Protein AF-A0A800EZ20-F1 (afdb_monomer_lite)

Radius of gyration: 12.08 Å; chains: 1; bounding box: 32×25×32 Å

Secondary structure (DSSP, 8-state):
-BS-TTSHHHHHHHHTT----EEEES-HHHHHHHHTT---SEEEE--TTS--SS-TT-BS-----S-SSTTS--TTHHHHHHHHB--

pLDDT: mean 95.26, std 5.31, range [73.44, 98.62]

Sequence (87 aa):
DAGVGTGLVGQLLSAVGYTDLTGFDFSPEMLAQARLKNVYHDLRQMELGKKLDYESDSFDAVTCVGVLTLGHAPASSLDEMVRITKS

Foldseek 3Di:
DEACQLVPVLLVCVVVPDQAAEYEHQDPVRQVNNVVSVRYPYYYHDAQVDADPAAFQQDCDDDDPPQDDPPGHDPCSVVNRNRNHHD

Structure (mmCIF, N/CA/C/O backbone):
data_AF-A0A800EZ20-F1
#
_entry.id   AF-A0A800EZ20-F1
#
loop_
_atom_site.group_PDB
_atom_site.id
_atom_site.type_symbol
_atom_site.label_atom_id
_atom_site.label_alt_id
_atom_site.label_comp_id
_atom_site.label_asym_id
_atom_site.label_entity_id
_atom_site.label_seq_id
_atom_site.pdbx_PDB_ins_code
_atom_site.Cartn_x
_atom_site.Cartn_y
_atom_site.Cartn_z
_atom_site.occupancy
_atom_site.B_iso_or_equiv
_atom_site.auth_seq_id
_atom_site.auth_comp_id
_atom_site.auth_asym_id
_atom_site.auth_atom_id
_atom_site.pdbx_PDB_model_num
ATOM 1 N N . ASP A 1 1 ? -3.686 -1.237 1.641 1.00 97.44 1 ASP A N 1
ATOM 2 C CA . ASP A 1 1 ? -2.692 -2.149 1.041 1.00 97.44 1 ASP A CA 1
ATOM 3 C C . ASP A 1 1 ? -1.492 -1.343 0.548 1.00 97.44 1 ASP A C 1
ATOM 5 O O . ASP A 1 1 ? -1.595 -0.621 -0.442 1.00 97.44 1 ASP A O 1
ATOM 9 N N . ALA A 1 2 ? -0.411 -1.343 1.329 1.00 97.06 2 ALA A N 1
ATOM 10 C CA . ALA A 1 2 ? 0.777 -0.527 1.104 1.00 97.06 2 ALA A CA 1
ATOM 11 C C . ALA A 1 2 ? 1.775 -1.269 0.206 1.00 97.06 2 ALA A C 1
ATOM 13 O O . ALA A 1 2 ? 2.388 -2.242 0.643 1.00 97.06 2 ALA A O 1
ATOM 14 N N . GLY A 1 3 ? 1.930 -0.794 -1.035 1.00 95.94 3 GLY A N 1
ATOM 15 C CA . GLY A 1 3 ? 2.672 -1.481 -2.095 1.00 95.94 3 GLY A CA 1
ATOM 16 C C . GLY A 1 3 ? 1.865 -2.638 -2.686 1.00 95.94 3 GLY A C 1
ATOM 17 O O . GLY A 1 3 ? 2.208 -3.803 -2.497 1.00 95.94 3 GLY A O 1
ATOM 18 N N . VAL A 1 4 ? 0.765 -2.310 -3.373 1.00 97.62 4 VAL A N 1
ATOM 19 C CA . VAL A 1 4 ? -0.219 -3.297 -3.861 1.00 97.62 4 VAL A CA 1
ATOM 20 C C . VAL A 1 4 ? 0.348 -4.303 -4.863 1.00 97.62 4 VAL A C 1
ATOM 22 O O . VAL A 1 4 ? -0.228 -5.381 -5.044 1.00 97.62 4 VAL A O 1
ATOM 25 N N . GLY A 1 5 ? 1.427 -3.956 -5.570 1.00 96.38 5 GLY A N 1
ATOM 26 C CA . GLY A 1 5 ? 1.920 -4.720 -6.706 1.00 96.38 5 GLY A CA 1
ATOM 27 C C . GLY A 1 5 ? 0.796 -5.012 -7.705 1.00 96.38 5 GLY A C 1
ATOM 28 O O . GLY A 1 5 ? 0.017 -4.143 -8.088 1.00 96.38 5 GLY A O 1
ATOM 29 N N . THR A 1 6 ? 0.653 -6.276 -8.093 1.00 97.69 6 THR A N 1
ATOM 30 C CA . THR A 1 6 ? -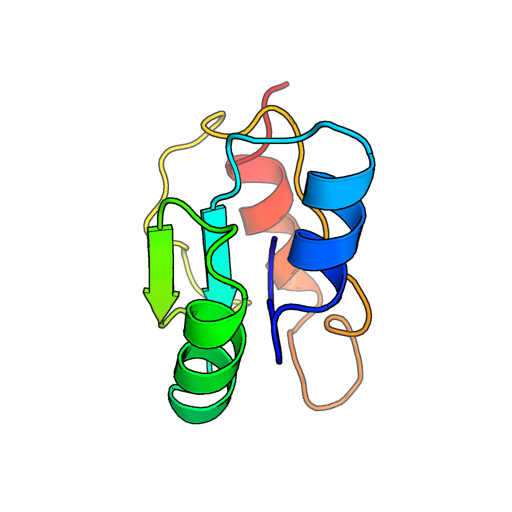0.408 -6.725 -9.013 1.00 97.69 6 THR A CA 1
ATOM 31 C C . THR A 1 6 ? -1.797 -6.857 -8.366 1.00 97.69 6 THR A C 1
ATOM 33 O O . THR A 1 6 ? -2.747 -7.267 -9.036 1.00 97.69 6 THR A O 1
ATOM 36 N N . GLY A 1 7 ? -1.936 -6.548 -7.072 1.00 97.81 7 GLY A N 1
ATOM 37 C CA . GLY A 1 7 ? -3.205 -6.562 -6.340 1.00 97.81 7 GLY A CA 1
ATOM 38 C C . GLY A 1 7 ? -3.661 -7.935 -5.832 1.00 97.81 7 GLY A C 1
ATOM 39 O O . GLY A 1 7 ? -4.840 -8.121 -5.534 1.00 97.81 7 GLY A O 1
ATOM 40 N N . LEU A 1 8 ? -2.764 -8.927 -5.752 1.00 97.75 8 LEU A N 1
ATOM 41 C CA . LEU A 1 8 ? -3.109 -10.278 -5.275 1.00 97.75 8 LEU A CA 1
ATOM 42 C C . LEU A 1 8 ? -3.588 -10.286 -3.818 1.00 97.75 8 LEU A C 1
ATOM 44 O O . LEU A 1 8 ? -4.536 -10.996 -3.493 1.00 97.75 8 LEU A O 1
ATOM 48 N N . VAL A 1 9 ? -2.963 -9.485 -2.951 1.00 97.62 9 VAL A N 1
ATOM 49 C CA . VAL A 1 9 ? -3.343 -9.399 -1.533 1.00 97.62 9 VAL A CA 1
ATOM 50 C C . VAL A 1 9 ? -4.747 -8.820 -1.390 1.00 97.62 9 VAL A C 1
ATOM 52 O O . VAL A 1 9 ? -5.578 -9.431 -0.722 1.00 97.62 9 VAL A O 1
ATOM 55 N N . GLY A 1 10 ? -5.057 -7.715 -2.075 1.00 97.88 10 GLY A N 1
ATOM 56 C CA . GLY A 1 10 ? -6.413 -7.162 -2.084 1.00 97.88 10 GLY A CA 1
ATOM 57 C C . GLY A 1 10 ? -7.453 -8.146 -2.613 1.00 97.88 10 GLY A C 1
ATOM 58 O O . GLY A 1 10 ? -8.538 -8.253 -2.050 1.00 97.88 10 GLY A O 1
ATOM 59 N N . GLN A 1 11 ? -7.116 -8.940 -3.635 1.00 97.94 11 GLN A N 1
ATOM 60 C CA . GLN A 1 11 ? -8.015 -9.981 -4.140 1.00 97.94 11 GLN A CA 1
ATOM 61 C C . GLN A 1 11 ? -8.315 -11.058 -3.081 1.00 97.94 11 GLN A C 1
ATOM 63 O O . GLN A 1 11 ? -9.464 -11.476 -2.944 1.00 97.94 11 GLN A O 1
ATOM 68 N N . LEU A 1 12 ? -7.309 -11.483 -2.311 1.00 98.00 12 LEU A N 1
ATOM 69 C CA . LEU A 1 12 ? -7.489 -12.442 -1.215 1.00 98.00 12 LEU A CA 1
ATOM 70 C C . LEU A 1 12 ? -8.302 -11.847 -0.058 1.00 98.00 12 LEU A C 1
ATOM 72 O O . LEU A 1 12 ? -9.200 -12.513 0.450 1.00 98.00 12 LEU A O 1
ATOM 76 N N . LEU A 1 13 ? -8.027 -10.597 0.328 1.00 97.81 13 LEU A N 1
ATOM 77 C CA . LEU A 1 13 ? -8.786 -9.885 1.363 1.00 97.81 13 LEU A CA 1
ATOM 78 C C . LEU A 1 13 ? -10.263 -9.739 0.972 1.00 97.81 13 LEU A C 1
ATOM 80 O O . LEU A 1 13 ? -11.149 -10.020 1.777 1.00 97.81 13 LEU A O 1
ATOM 84 N N . SER A 1 14 ? -10.531 -9.384 -0.284 1.00 98.12 14 SER A N 1
ATOM 85 C CA . SER A 1 14 ? -11.891 -9.303 -0.816 1.00 98.12 14 SER A CA 1
ATOM 86 C C . SER A 1 14 ? -12.612 -10.648 -0.781 1.00 98.12 14 SER A C 1
ATOM 88 O O . SER A 1 14 ? -13.757 -10.722 -0.336 1.00 98.12 14 SER A O 1
ATOM 90 N N . ALA A 1 15 ? -11.924 -11.734 -1.145 1.00 97.75 15 ALA A N 1
ATOM 91 C CA . ALA A 1 15 ? -12.491 -13.080 -1.108 1.00 97.75 15 ALA A CA 1
ATOM 92 C C . ALA A 1 15 ? -12.890 -13.543 0.307 1.00 97.75 15 ALA A C 1
ATOM 94 O O . ALA A 1 15 ? -13.782 -14.380 0.436 1.00 97.75 15 ALA A O 1
ATOM 95 N N . VAL A 1 16 ? -12.264 -13.001 1.360 1.00 97.56 16 VAL A N 1
ATOM 96 C CA . VAL A 1 16 ? -12.608 -13.302 2.764 1.00 97.56 16 VAL A CA 1
ATOM 97 C C . VAL A 1 16 ? -13.517 -12.250 3.414 1.00 97.56 16 VAL A C 1
ATOM 99 O O . VAL A 1 16 ? -13.774 -12.329 4.612 1.00 97.56 16 VAL A O 1
ATOM 102 N N . GLY A 1 17 ? -14.047 -11.300 2.634 1.00 97.62 17 GLY A N 1
ATOM 103 C CA . GLY A 1 17 ? -15.120 -10.393 3.057 1.00 97.62 17 GLY A CA 1
ATOM 104 C C . GLY A 1 17 ? -14.718 -8.940 3.320 1.00 97.62 17 GLY A C 1
ATOM 105 O O . GLY A 1 17 ? -15.583 -8.147 3.684 1.00 97.62 17 GLY A O 1
ATOM 106 N N . TYR A 1 18 ? -13.455 -8.552 3.117 1.00 97.69 18 TYR A N 1
ATOM 107 C CA . TYR A 1 18 ? -13.057 -7.143 3.202 1.00 97.69 18 TYR A CA 1
ATOM 108 C C . TYR A 1 18 ? -13.409 -6.408 1.909 1.00 97.69 18 TYR A C 1
ATOM 110 O O . TYR A 1 18 ? -12.816 -6.660 0.864 1.00 97.69 18 TYR A O 1
ATOM 118 N N . THR A 1 19 ? -14.366 -5.487 1.968 1.00 95.31 19 THR A N 1
ATOM 119 C CA . THR A 1 19 ? -14.850 -4.781 0.771 1.00 95.31 19 THR A CA 1
ATOM 120 C C . THR A 1 19 ? -14.295 -3.371 0.624 1.00 95.31 19 THR A C 1
ATOM 122 O O . THR A 1 19 ? -14.193 -2.899 -0.500 1.00 95.31 19 THR A O 1
ATOM 125 N N . ASP A 1 20 ? -13.902 -2.712 1.718 1.00 97.69 20 ASP A N 1
ATOM 126 C CA . ASP A 1 20 ? -13.371 -1.344 1.688 1.00 97.69 20 ASP A CA 1
ATOM 127 C C . ASP A 1 20 ? -11.841 -1.335 1.558 1.00 97.69 20 ASP A C 1
ATOM 129 O O . ASP A 1 20 ? -11.096 -1.169 2.525 1.00 97.69 20 ASP A O 1
ATOM 133 N N . LEU A 1 21 ? -11.357 -1.632 0.350 1.00 98.44 21 LEU A N 1
ATOM 134 C CA . LEU A 1 21 ? -9.928 -1.731 0.072 1.00 98.44 21 LEU A CA 1
ATOM 135 C C . LEU A 1 21 ? -9.419 -0.479 -0.639 1.00 98.44 21 LEU A C 1
ATOM 137 O O . LEU A 1 21 ? -9.827 -0.162 -1.753 1.00 98.44 21 LEU A O 1
ATOM 141 N N . THR A 1 22 ? -8.436 0.175 -0.029 1.00 98.44 22 THR A N 1
ATOM 142 C CA . THR A 1 22 ? -7.618 1.214 -0.664 1.00 98.44 22 THR A CA 1
ATOM 143 C C . THR A 1 22 ? -6.181 0.730 -0.770 1.00 98.44 22 THR A C 1
ATOM 145 O O . THR A 1 22 ? -5.663 0.051 0.128 1.00 98.44 22 THR A O 1
ATOM 148 N N . GLY A 1 23 ? -5.513 1.074 -1.866 1.00 97.94 23 GLY A N 1
ATOM 149 C CA . GLY A 1 23 ? -4.121 0.711 -2.059 1.00 97.94 23 GLY A CA 1
ATOM 150 C C . GLY A 1 23 ? -3.305 1.741 -2.821 1.00 97.94 23 GLY A C 1
ATOM 151 O O . GLY A 1 23 ? -3.831 2.668 -3.437 1.00 97.94 23 GLY A O 1
ATOM 152 N N . PHE A 1 24 ? -1.990 1.570 -2.773 1.00 97.88 24 PHE A N 1
ATOM 153 C CA . PHE A 1 24 ? -1.063 2.366 -3.560 1.00 97.88 24 PHE A CA 1
ATOM 154 C C . PHE A 1 24 ? 0.183 1.572 -3.941 1.00 97.88 24 PHE A C 1
ATOM 156 O O . PHE A 1 24 ? 0.543 0.601 -3.276 1.00 97.88 24 PHE A O 1
ATOM 163 N N . ASP A 1 25 ? 0.844 2.005 -5.008 1.00 97.38 25 ASP A N 1
ATOM 164 C CA . ASP A 1 25 ? 2.128 1.476 -5.464 1.00 97.38 25 ASP A CA 1
ATOM 165 C C . ASP A 1 25 ? 2.939 2.588 -6.132 1.00 97.38 25 ASP A C 1
ATOM 167 O O . ASP A 1 25 ? 2.378 3.580 -6.606 1.00 97.38 25 ASP A O 1
ATOM 171 N N . PHE A 1 26 ? 4.255 2.411 -6.200 1.00 94.94 26 PHE A N 1
ATOM 172 C CA . PHE A 1 26 ? 5.131 3.316 -6.933 1.00 94.94 26 PHE A CA 1
ATOM 173 C C . PHE A 1 26 ? 4.998 3.123 -8.452 1.00 94.94 26 PHE A C 1
ATOM 175 O O . PHE A 1 26 ? 5.074 4.100 -9.202 1.00 94.94 26 PHE A O 1
ATOM 182 N N . SER A 1 27 ? 4.777 1.882 -8.909 1.00 95.69 27 SER A N 1
ATOM 183 C CA . SER A 1 27 ? 4.721 1.516 -10.329 1.00 95.69 27 SER A CA 1
ATOM 184 C C . SER A 1 27 ? 3.319 1.723 -10.925 1.00 95.69 27 SER A C 1
ATOM 186 O O . SER A 1 27 ? 2.359 1.057 -10.517 1.00 95.69 27 SER A O 1
ATOM 188 N N . PRO A 1 28 ? 3.174 2.578 -11.956 1.00 97.69 28 PRO A N 1
ATOM 189 C CA . PRO A 1 28 ? 1.931 2.699 -12.717 1.00 97.69 28 PRO A CA 1
ATOM 190 C C . PRO A 1 28 ? 1.478 1.380 -13.352 1.00 97.69 28 PRO A C 1
ATOM 192 O O . PRO A 1 28 ? 0.278 1.119 -13.443 1.00 97.69 28 PRO A O 1
ATOM 195 N N . GLU A 1 29 ? 2.423 0.543 -13.779 1.00 98.19 29 GLU A N 1
ATOM 196 C CA . GLU A 1 29 ? 2.166 -0.757 -14.398 1.00 98.19 29 GLU A CA 1
ATOM 197 C C . GLU A 1 29 ? 1.552 -1.735 -13.394 1.00 98.19 29 GLU A C 1
ATOM 199 O O . GLU A 1 29 ? 0.575 -2.417 -13.714 1.00 98.19 29 GLU A O 1
ATOM 204 N N . MET A 1 30 ? 2.074 -1.764 -12.164 1.00 97.88 30 MET A N 1
ATOM 205 C CA . MET A 1 30 ? 1.496 -2.533 -11.062 1.00 97.88 30 MET A CA 1
ATOM 206 C C . MET A 1 30 ? 0.078 -2.055 -10.747 1.00 97.88 30 MET A C 1
ATOM 208 O O . MET A 1 30 ? -0.853 -2.861 -10.718 1.00 97.88 30 MET A O 1
ATOM 212 N N . LEU A 1 31 ? -0.131 -0.738 -10.648 1.00 98.62 31 LEU A N 1
ATOM 213 C CA . LEU A 1 31 ? -1.467 -0.171 -10.444 1.00 98.62 31 LEU A CA 1
ATOM 214 C C . LEU A 1 31 ? -2.437 -0.527 -11.576 1.00 98.62 31 LEU A C 1
ATOM 216 O O . LEU A 1 31 ? -3.616 -0.767 -11.322 1.00 98.62 31 LEU A O 1
ATOM 220 N N . ALA A 1 32 ? -1.975 -0.572 -12.828 1.00 98.56 32 ALA A N 1
ATOM 221 C CA . ALA A 1 32 ? -2.801 -1.011 -13.949 1.00 98.56 32 ALA A CA 1
ATOM 222 C C . ALA A 1 32 ? -3.254 -2.471 -13.777 1.00 98.56 32 ALA A C 1
ATOM 224 O O . ALA A 1 32 ? -4.428 -2.764 -13.993 1.00 98.56 32 ALA A O 1
ATOM 225 N N . GLN A 1 33 ? -2.371 -3.366 -13.319 1.00 98.56 33 GLN A N 1
ATOM 226 C CA . GLN A 1 33 ? -2.725 -4.757 -13.007 1.00 98.56 33 GLN A CA 1
ATOM 227 C C . GLN A 1 33 ? -3.673 -4.864 -11.802 1.00 98.56 33 GLN A C 1
ATOM 229 O O . GLN A 1 33 ? -4.656 -5.602 -11.860 1.00 98.56 33 GLN A O 1
ATOM 234 N N . ALA A 1 34 ? -3.427 -4.100 -10.734 1.00 98.56 34 ALA A N 1
ATOM 235 C CA . ALA A 1 34 ? -4.275 -4.087 -9.543 1.00 98.56 34 ALA A CA 1
ATOM 236 C C . ALA A 1 34 ? -5.706 -3.609 -9.851 1.00 98.56 34 ALA A C 1
ATOM 238 O O . ALA A 1 34 ? -6.669 -4.181 -9.338 1.00 98.56 34 ALA A O 1
ATOM 239 N N . ARG A 1 35 ? -5.876 -2.628 -10.752 1.00 98.44 35 ARG A N 1
ATOM 240 C CA . ARG A 1 35 ? -7.204 -2.168 -11.208 1.00 98.44 35 ARG A CA 1
ATOM 241 C C . ARG A 1 35 ? -8.029 -3.286 -11.845 1.00 98.44 35 ARG A C 1
ATOM 243 O O . ARG A 1 35 ? -9.235 -3.339 -11.629 1.00 98.44 35 ARG A O 1
ATOM 250 N N . LEU A 1 36 ? -7.393 -4.216 -12.562 1.00 98.31 36 LEU A N 1
ATOM 251 C CA . LEU A 1 36 ? -8.083 -5.358 -13.180 1.00 98.31 36 LEU A CA 1
ATOM 252 C C . LEU A 1 36 ? -8.688 -6.320 -12.153 1.00 98.31 36 LEU A C 1
ATOM 254 O O . LEU A 1 36 ? -9.571 -7.100 -12.501 1.00 98.31 36 LEU A O 1
ATOM 258 N N . LYS A 1 37 ? -8.234 -6.280 -10.894 1.00 97.88 37 LYS A N 1
ATOM 259 C CA . LYS A 1 37 ? -8.822 -7.088 -9.820 1.00 97.88 37 LYS A CA 1
ATOM 260 C C . LYS A 1 37 ? -10.230 -6.626 -9.468 1.00 97.88 37 LYS A C 1
ATOM 262 O O . LYS A 1 37 ? -11.015 -7.450 -9.019 1.00 97.88 37 LYS A O 1
ATOM 267 N N . ASN A 1 38 ? -10.548 -5.350 -9.703 1.00 97.75 38 ASN A N 1
ATOM 268 C CA . ASN A 1 38 ? -11.855 -4.755 -9.423 1.00 97.75 38 ASN A CA 1
ATOM 269 C C . ASN A 1 38 ? -12.324 -4.959 -7.966 1.00 97.75 38 ASN A C 1
ATOM 271 O O . ASN A 1 38 ? -13.499 -5.207 -7.708 1.00 97.75 38 ASN A O 1
ATOM 275 N N . VAL A 1 39 ? -11.382 -4.891 -7.020 1.00 98.38 39 VAL A N 1
ATOM 276 C CA . VAL A 1 39 ? -11.637 -5.037 -5.573 1.00 98.38 39 VAL A CA 1
ATOM 277 C C . VAL A 1 39 ? -11.253 -3.801 -4.761 1.00 98.38 39 VAL A C 1
ATOM 279 O O . VAL A 1 39 ? -11.598 -3.721 -3.591 1.00 98.38 39 VAL A O 1
ATOM 282 N N . TYR A 1 40 ? -10.522 -2.855 -5.357 1.00 98.44 40 TYR A N 1
ATOM 283 C CA . TYR A 1 40 ? -10.077 -1.637 -4.684 1.00 98.44 40 TYR A CA 1
ATOM 284 C C . TYR A 1 40 ? -11.023 -0.478 -5.006 1.00 98.44 40 TYR A C 1
ATOM 286 O O . TYR A 1 40 ? -11.311 -0.229 -6.177 1.00 98.44 40 TYR A O 1
ATOM 294 N N . HIS A 1 41 ? -11.452 0.253 -3.979 1.00 97.25 41 HIS A N 1
ATOM 295 C CA . HIS A 1 41 ? -12.192 1.508 -4.115 1.00 97.25 41 HIS A CA 1
ATOM 296 C C . HIS A 1 41 ? -11.309 2.640 -4.640 1.00 97.25 41 HIS A C 1
ATOM 298 O O . HIS A 1 41 ? -11.767 3.454 -5.441 1.00 97.25 41 HIS A O 1
ATOM 304 N N . ASP A 1 42 ? -10.047 2.681 -4.207 1.00 97.75 42 ASP A N 1
ATOM 305 C CA . ASP A 1 42 ? -9.077 3.688 -4.629 1.00 97.75 42 ASP A CA 1
ATOM 306 C C . ASP A 1 42 ? -7.675 3.081 -4.788 1.00 97.75 42 ASP A C 1
ATOM 308 O O . ASP A 1 42 ? -7.245 2.215 -4.017 1.00 97.75 42 ASP A O 1
ATOM 312 N N . LEU A 1 43 ? -6.971 3.542 -5.823 1.00 98.50 43 LEU A N 1
ATOM 313 C CA . LEU A 1 43 ? -5.619 3.129 -6.188 1.00 98.50 43 LEU A CA 1
ATOM 314 C C . LEU A 1 43 ? -4.796 4.351 -6.598 1.00 98.50 43 LEU A C 1
ATOM 316 O O . LEU A 1 43 ? -4.976 4.890 -7.698 1.00 98.50 43 LEU A O 1
ATOM 320 N N . ARG A 1 44 ? -3.850 4.742 -5.740 1.00 97.81 44 ARG A N 1
ATOM 321 C CA . ARG A 1 44 ? -3.000 5.929 -5.933 1.00 97.81 44 ARG A CA 1
ATOM 322 C C . ARG A 1 44 ? -1.558 5.560 -6.257 1.00 97.81 44 ARG A C 1
ATOM 324 O O . ARG A 1 44 ? -1.045 4.549 -5.789 1.00 97.81 44 ARG A O 1
ATOM 331 N N . GLN A 1 45 ? -0.889 6.404 -7.039 1.00 97.75 45 GLN A N 1
ATOM 332 C CA . GLN A 1 45 ? 0.553 6.293 -7.230 1.00 97.75 45 GLN A CA 1
ATOM 333 C C . GLN A 1 45 ? 1.272 7.076 -6.137 1.00 97.75 45 GLN A C 1
ATOM 335 O O . GLN A 1 45 ? 1.161 8.298 -6.080 1.00 97.75 45 GLN A O 1
ATOM 340 N N . MET A 1 46 ? 1.991 6.370 -5.269 1.00 96.69 46 MET A N 1
ATOM 341 C CA . MET A 1 46 ? 2.744 6.951 -4.157 1.00 96.69 46 MET A CA 1
ATOM 342 C C . MET A 1 46 ? 3.987 6.117 -3.868 1.00 96.69 46 MET A C 1
ATOM 344 O O . MET A 1 46 ? 4.088 4.959 -4.261 1.00 96.69 46 MET A O 1
ATOM 348 N N . GLU A 1 47 ? 4.933 6.710 -3.152 1.00 93.25 47 GLU A N 1
ATOM 349 C CA . GLU A 1 47 ? 6.216 6.093 -2.843 1.00 93.25 47 GLU A CA 1
ATOM 350 C C . GLU A 1 47 ? 6.380 5.968 -1.331 1.00 93.25 47 GLU A C 1
ATOM 352 O O . GLU A 1 47 ? 6.284 6.952 -0.596 1.00 93.25 47 GLU A O 1
ATOM 357 N N . LEU A 1 48 ? 6.638 4.747 -0.870 1.00 91.06 48 LEU A N 1
ATOM 358 C CA . LEU A 1 48 ? 6.997 4.498 0.519 1.00 91.06 48 LEU A CA 1
ATOM 359 C C . LEU A 1 48 ? 8.344 5.152 0.860 1.00 91.06 48 LEU A C 1
ATOM 361 O O . LEU A 1 48 ? 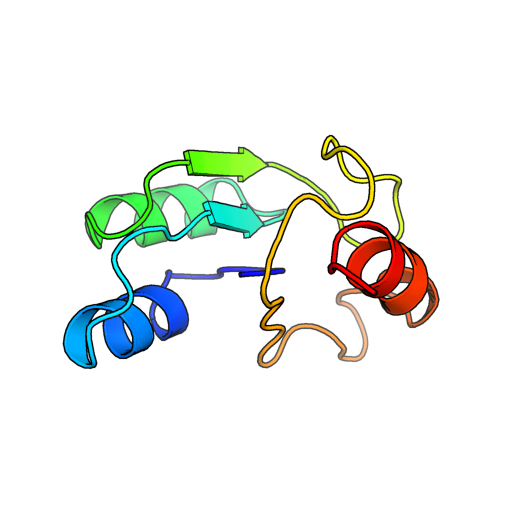9.268 5.164 0.051 1.00 91.06 48 LEU A O 1
ATOM 365 N N . GLY A 1 49 ? 8.448 5.701 2.070 1.00 89.38 49 GLY A N 1
ATOM 366 C CA . GLY A 1 49 ? 9.583 6.525 2.500 1.00 89.38 49 GLY A CA 1
ATOM 367 C C . GLY A 1 49 ? 9.377 8.025 2.262 1.00 89.38 49 GLY A C 1
ATOM 368 O O . GLY A 1 49 ? 10.196 8.830 2.701 1.00 89.38 49 GLY A O 1
ATOM 369 N N . LYS A 1 50 ? 8.268 8.407 1.617 1.00 92.75 50 LYS A N 1
ATOM 370 C CA . LYS A 1 50 ? 7.755 9.780 1.541 1.00 92.75 50 LYS A CA 1
ATOM 371 C C . LYS A 1 50 ? 6.430 9.875 2.293 1.00 92.75 50 LYS A C 1
ATOM 373 O O . LYS A 1 50 ? 5.803 8.859 2.577 1.00 92.75 50 LYS A O 1
ATOM 378 N N . LYS A 1 51 ? 5.996 11.105 2.579 1.00 95.31 51 LYS A N 1
ATOM 379 C CA . LYS A 1 51 ? 4.675 11.350 3.161 1.00 95.31 51 LYS A CA 1
ATOM 380 C C . LYS A 1 51 ? 3.585 10.858 2.204 1.00 95.31 51 LYS A C 1
ATOM 382 O O . LYS A 1 51 ? 3.558 11.278 1.047 1.00 95.31 51 LYS A O 1
ATOM 387 N N . LEU A 1 52 ? 2.701 9.996 2.695 1.00 96.94 52 LEU A N 1
ATOM 388 C CA . LEU A 1 52 ? 1.542 9.501 1.962 1.00 96.94 52 LEU A CA 1
ATOM 389 C C . LEU A 1 52 ? 0.418 10.539 1.999 1.00 96.94 52 LEU A C 1
ATOM 391 O O . LEU A 1 52 ? 0.193 11.192 3.022 1.00 96.94 52 LEU A O 1
ATOM 395 N N . ASP A 1 53 ? -0.310 10.660 0.892 1.00 96.88 53 ASP A N 1
ATOM 396 C CA . ASP A 1 53 ? -1.474 11.542 0.740 1.00 96.88 53 ASP A CA 1
ATOM 397 C C . ASP A 1 53 ? -2.730 10.934 1.391 1.00 96.88 53 ASP A C 1
ATOM 399 O O . ASP A 1 53 ? -3.766 10.706 0.766 1.00 96.88 53 ASP A O 1
ATOM 403 N N . TYR A 1 54 ? -2.588 10.606 2.670 1.00 97.38 54 TYR A N 1
ATOM 404 C CA . TYR A 1 54 ? -3.640 10.115 3.543 1.00 97.38 54 TYR A CA 1
ATOM 405 C C . TYR A 1 54 ? -3.552 10.844 4.878 1.00 97.38 54 TYR A C 1
ATOM 407 O O . TYR A 1 54 ? -2.456 11.077 5.406 1.00 97.38 54 TYR A O 1
ATOM 415 N N . GLU A 1 55 ? -4.709 11.156 5.448 1.00 97.88 55 GLU A N 1
ATOM 416 C CA . GLU A 1 55 ? -4.806 11.688 6.803 1.00 97.88 55 GLU A CA 1
ATOM 417 C C . GLU A 1 55 ? -4.360 10.645 7.835 1.00 97.88 55 GLU A C 1
ATOM 419 O O . GLU A 1 55 ? -4.356 9.437 7.569 1.00 97.88 55 GLU A O 1
ATOM 424 N N . SER A 1 56 ? -3.943 11.111 9.011 1.00 98.25 56 SER A N 1
ATOM 425 C CA . SER A 1 56 ? -3.647 10.212 10.129 1.00 98.25 56 SER A CA 1
ATOM 426 C C . SER A 1 56 ? -4.903 9.459 10.574 1.00 98.25 56 SER A C 1
ATOM 428 O O . SER A 1 56 ? -6.011 9.964 10.392 1.00 98.25 56 SER A O 1
ATOM 430 N N . ASP A 1 57 ? -4.729 8.261 11.139 1.00 98.12 57 ASP A N 1
ATOM 431 C CA . ASP A 1 57 ? -5.825 7.435 11.673 1.00 98.12 57 ASP A CA 1
ATOM 432 C C . ASP A 1 57 ? -6.968 7.174 10.661 1.00 98.12 57 ASP A C 1
ATOM 434 O O . ASP A 1 57 ? -8.141 7.035 11.019 1.00 98.12 57 ASP A O 1
ATOM 438 N N . SER A 1 58 ? -6.648 7.127 9.365 1.00 97.75 58 SER A N 1
ATOM 439 C CA . SER A 1 58 ? -7.634 6.989 8.288 1.00 97.75 58 SER A CA 1
ATOM 440 C C . SER A 1 58 ? -8.027 5.538 8.002 1.00 97.75 58 SER A C 1
ATOM 442 O O . SER A 1 58 ? -9.133 5.300 7.517 1.00 97.75 58 SER A O 1
ATOM 444 N N . PHE A 1 59 ? -7.177 4.565 8.341 1.00 98.19 59 PHE A N 1
ATOM 445 C CA . PHE A 1 59 ? -7.405 3.146 8.063 1.00 98.19 59 PHE A CA 1
ATOM 446 C C . PHE A 1 59 ? -7.491 2.310 9.340 1.00 98.19 59 PHE A C 1
ATOM 448 O O . PHE A 1 59 ? -6.672 2.444 10.245 1.00 98.19 59 PHE A O 1
ATOM 455 N N . ASP A 1 60 ? -8.451 1.383 9.389 1.00 97.94 60 ASP A N 1
ATOM 456 C CA . ASP A 1 60 ? -8.579 0.407 10.482 1.00 97.94 60 ASP A CA 1
ATOM 457 C C . ASP A 1 60 ? -7.456 -0.643 10.481 1.00 97.94 60 ASP A C 1
ATOM 459 O O . ASP A 1 60 ? -7.139 -1.221 11.518 1.00 97.94 60 ASP A O 1
ATOM 463 N N . ALA A 1 61 ? -6.851 -0.905 9.319 1.00 97.31 61 ALA A N 1
ATOM 464 C CA . ALA A 1 61 ? -5.715 -1.805 9.174 1.00 97.31 61 ALA A CA 1
ATOM 465 C C . ALA A 1 61 ? -4.874 -1.450 7.940 1.00 97.31 61 ALA A C 1
ATOM 467 O O . ALA A 1 61 ? -5.402 -1.047 6.901 1.00 97.31 61 ALA A O 1
ATOM 468 N N . VAL A 1 62 ? -3.564 -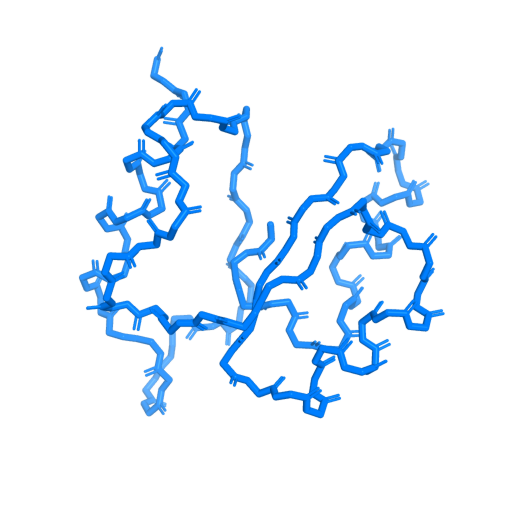1.687 8.026 1.00 97.56 62 VAL A N 1
ATOM 469 C CA . VAL A 1 62 ? -2.628 -1.561 6.903 1.00 97.56 62 VAL A CA 1
ATOM 470 C C . VAL A 1 62 ? -1.891 -2.881 6.698 1.00 97.56 62 VAL A C 1
ATOM 472 O O . VAL A 1 62 ? -1.282 -3.426 7.615 1.00 97.56 62 VAL A O 1
ATOM 475 N N . THR A 1 63 ? -1.926 -3.393 5.467 1.00 96.62 63 THR A N 1
ATOM 476 C CA . THR A 1 63 ? -1.127 -4.541 5.018 1.00 96.62 63 THR A CA 1
ATOM 477 C C . THR A 1 63 ? 0.093 -4.069 4.242 1.00 96.62 63 THR A C 1
ATOM 479 O O . THR A 1 63 ? 0.005 -3.106 3.484 1.00 96.62 63 THR A O 1
ATOM 482 N N . CYS A 1 64 ? 1.215 -4.767 4.399 1.00 95.06 64 CYS A N 1
ATOM 483 C CA . CYS A 1 64 ? 2.449 -4.527 3.656 1.00 95.06 64 CYS A CA 1
ATOM 484 C C . CYS A 1 64 ? 3.138 -5.879 3.434 1.00 95.06 64 CYS A C 1
ATOM 486 O O . CYS A 1 64 ? 3.683 -6.464 4.370 1.00 95.06 64 CYS A O 1
ATOM 488 N N . VAL A 1 65 ? 3.043 -6.430 2.220 1.00 93.94 65 VAL A N 1
ATOM 489 C CA . VAL A 1 65 ? 3.439 -7.820 1.933 1.00 93.94 65 VAL A CA 1
ATOM 490 C C . VAL A 1 65 ? 4.495 -7.846 0.837 1.00 93.94 65 VAL A C 1
ATOM 492 O O . VAL A 1 65 ? 4.214 -7.527 -0.309 1.00 93.94 65 VAL A O 1
ATOM 495 N N . GLY A 1 66 ? 5.721 -8.247 1.185 1.00 88.00 66 GLY A N 1
ATOM 496 C CA . GLY A 1 66 ? 6.832 -8.348 0.228 1.00 88.00 66 GLY A CA 1
ATOM 497 C C . GLY A 1 66 ? 7.446 -7.009 -0.205 1.00 88.00 66 GLY A C 1
ATOM 498 O O . GLY A 1 66 ? 8.258 -6.992 -1.123 1.00 88.00 66 GLY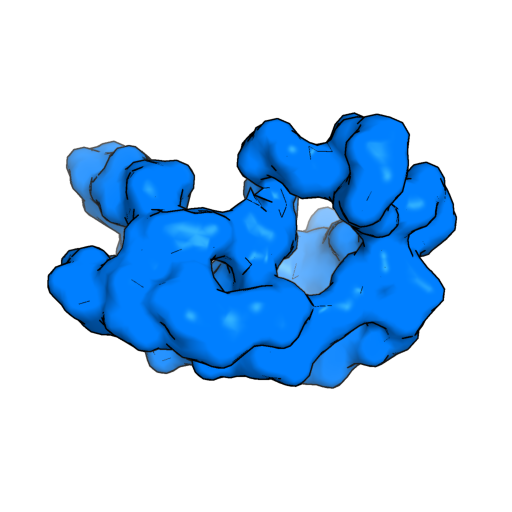 A O 1
ATOM 499 N N . VAL A 1 67 ? 7.092 -5.900 0.453 1.00 85.56 67 VAL A N 1
ATOM 500 C CA . VAL A 1 67 ? 7.474 -4.536 0.037 1.00 85.56 67 VAL A CA 1
ATOM 501 C C . VAL A 1 67 ? 8.674 -3.982 0.816 1.00 85.56 67 VAL A C 1
ATOM 503 O O . VAL A 1 67 ? 9.525 -3.303 0.243 1.00 85.56 67 VAL A O 1
ATOM 506 N N . LEU A 1 68 ? 8.788 -4.291 2.112 1.00 84.00 68 LEU A N 1
ATOM 507 C CA . LEU A 1 68 ? 9.927 -3.884 2.950 1.00 84.00 68 LEU A CA 1
ATOM 508 C C . LEU A 1 68 ? 11.126 -4.815 2.712 1.00 84.00 68 LEU A C 1
ATOM 510 O O . LEU A 1 68 ? 11.415 -5.703 3.513 1.00 84.00 68 LEU A O 1
ATOM 514 N N . THR A 1 69 ? 11.805 -4.641 1.578 1.00 79.75 69 THR A N 1
ATOM 515 C CA . THR A 1 69 ? 12.978 -5.439 1.193 1.00 79.75 69 THR A CA 1
ATOM 516 C C . THR A 1 69 ? 14.101 -4.558 0.638 1.00 79.75 69 THR A C 1
ATOM 518 O O . THR A 1 69 ? 13.903 -3.382 0.325 1.00 79.75 69 THR A O 1
ATOM 521 N N . LEU A 1 70 ? 15.313 -5.115 0.527 1.00 73.44 70 LEU A N 1
ATOM 522 C CA . LEU A 1 70 ? 16.467 -4.401 -0.025 1.00 73.44 70 LEU A CA 1
ATOM 523 C C . LEU A 1 70 ? 16.166 -3.923 -1.460 1.00 73.44 70 LEU A C 1
ATOM 525 O O . LEU A 1 70 ? 15.730 -4.710 -2.298 1.00 73.44 70 LEU A O 1
ATOM 529 N N . GLY A 1 71 ? 16.407 -2.640 -1.742 1.00 74.50 71 GLY A N 1
ATOM 530 C CA . GLY A 1 71 ? 16.137 -2.034 -3.054 1.00 74.50 71 GLY A CA 1
ATOM 531 C C . GLY A 1 71 ? 14.673 -1.657 -3.310 1.00 74.50 71 GLY A C 1
ATOM 532 O O . GLY A 1 71 ? 14.374 -1.168 -4.394 1.00 74.50 71 GLY A O 1
ATOM 533 N N . HIS A 1 72 ? 13.785 -1.858 -2.330 1.00 77.31 72 HIS A N 1
ATOM 534 C CA . HIS A 1 72 ? 12.398 -1.393 -2.359 1.00 77.31 72 HIS A CA 1
ATOM 535 C C . HIS A 1 72 ? 12.210 -0.257 -1.336 1.00 77.31 72 HIS A C 1
ATOM 537 O O . HIS A 1 72 ? 12.941 0.732 -1.366 1.00 77.31 72 HIS A O 1
ATOM 543 N N . ALA A 1 73 ? 11.238 -0.372 -0.431 1.00 85.38 73 ALA A N 1
ATOM 544 C CA . ALA A 1 73 ? 10.894 0.678 0.518 1.00 85.38 73 ALA A CA 1
ATOM 545 C C . ALA A 1 73 ? 11.877 0.745 1.712 1.00 85.38 73 ALA A C 1
ATOM 547 O O . ALA A 1 73 ? 12.223 -0.298 2.275 1.00 85.38 73 ALA A O 1
ATOM 548 N N . PRO A 1 74 ? 12.308 1.946 2.153 1.00 89.62 74 PRO A N 1
ATOM 549 C CA . PRO A 1 74 ? 13.170 2.101 3.328 1.00 89.62 74 PRO A CA 1
ATOM 550 C C . PRO A 1 74 ? 12.426 1.762 4.628 1.00 89.62 74 PRO A C 1
ATOM 552 O O . PRO A 1 74 ? 11.201 1.831 4.684 1.00 89.62 74 PRO A O 1
ATOM 555 N N . ALA A 1 75 ? 13.151 1.470 5.713 1.00 89.12 75 ALA A N 1
ATOM 556 C CA . ALA A 1 75 ? 12.536 1.148 7.008 1.00 89.12 75 ALA A CA 1
ATOM 557 C C . ALA A 1 75 ? 11.656 2.284 7.573 1.00 89.12 75 ALA A C 1
ATOM 559 O O . ALA A 1 75 ? 10.632 2.007 8.192 1.00 89.12 75 ALA A O 1
ATOM 560 N N . SER A 1 76 ? 11.997 3.547 7.281 1.00 92.00 76 SER A N 1
ATOM 561 C CA . SER A 1 76 ? 11.200 4.736 7.639 1.00 92.00 76 SER A CA 1
ATOM 562 C C . SER A 1 76 ? 9.795 4.751 7.026 1.00 92.00 76 SER A C 1
ATOM 564 O O . SER A 1 76 ? 8.935 5.515 7.441 1.00 92.00 76 SER A O 1
ATOM 566 N N . SER A 1 77 ? 9.519 3.881 6.056 1.00 93.75 77 SER A N 1
ATOM 567 C CA . SER A 1 77 ? 8.175 3.686 5.505 1.00 93.75 77 SER A CA 1
ATOM 568 C C . SER A 1 77 ? 7.165 3.216 6.551 1.00 93.75 77 SER A C 1
ATOM 570 O O . SER A 1 77 ? 5.972 3.469 6.401 1.00 93.75 77 SER A O 1
ATOM 572 N N . LEU A 1 78 ? 7.630 2.534 7.606 1.00 94.62 78 LEU A N 1
ATOM 573 C CA . LEU A 1 78 ? 6.784 2.098 8.713 1.00 94.62 78 LEU A CA 1
ATOM 574 C C . LEU A 1 78 ? 6.141 3.280 9.443 1.00 94.62 78 LEU A C 1
ATOM 576 O O . LEU A 1 78 ? 4.991 3.159 9.851 1.00 94.62 78 LEU A O 1
ATOM 580 N N . ASP A 1 79 ? 6.827 4.420 9.532 1.00 95.44 79 ASP A N 1
ATOM 581 C CA . ASP A 1 79 ? 6.331 5.606 10.237 1.00 95.44 79 ASP A CA 1
ATOM 582 C C . ASP A 1 79 ? 5.021 6.110 9.617 1.00 95.44 79 ASP A C 1
ATOM 584 O O . ASP A 1 79 ? 4.049 6.383 10.319 1.00 95.44 79 ASP A O 1
ATOM 588 N N . GLU A 1 80 ? 4.959 6.153 8.285 1.00 96.75 80 GLU A N 1
ATOM 589 C CA . GLU A 1 80 ? 3.754 6.561 7.562 1.00 96.75 80 GLU A CA 1
ATOM 590 C C . GLU A 1 80 ? 2.648 5.509 7.634 1.00 96.75 80 GLU A C 1
ATOM 592 O O . GLU A 1 80 ? 1.481 5.873 7.744 1.00 96.75 80 GLU A O 1
ATOM 597 N N . MET A 1 81 ? 2.988 4.215 7.622 1.00 96.56 81 MET A N 1
ATOM 598 C CA . MET A 1 81 ? 1.993 3.153 7.809 1.00 96.56 81 MET A CA 1
ATOM 599 C C . MET A 1 81 ? 1.366 3.209 9.205 1.00 96.56 81 MET A C 1
ATOM 601 O O . MET A 1 81 ? 0.154 3.055 9.332 1.00 96.56 81 MET A O 1
ATOM 605 N N . VAL A 1 82 ? 2.170 3.465 10.240 1.00 97.12 82 VAL A N 1
ATOM 606 C CA . VAL A 1 82 ? 1.677 3.670 11.607 1.00 97.12 82 VAL A CA 1
ATOM 607 C C . VAL A 1 82 ? 0.811 4.921 11.666 1.00 97.12 82 VAL A C 1
ATOM 609 O O . VAL A 1 82 ? -0.311 4.839 12.143 1.00 97.12 82 VAL A O 1
ATOM 612 N N . ARG A 1 83 ? 1.274 6.051 11.114 1.00 98.00 83 ARG A N 1
ATOM 613 C CA . ARG A 1 83 ? 0.534 7.323 11.128 1.00 98.00 83 ARG A CA 1
ATOM 614 C C . ARG A 1 83 ? -0.883 7.200 10.564 1.00 98.00 83 ARG A C 1
ATOM 616 O O . ARG A 1 83 ? -1.802 7.811 11.098 1.00 98.00 83 ARG A O 1
ATOM 623 N N . ILE A 1 84 ? -1.057 6.472 9.462 1.00 98.00 84 ILE A N 1
ATOM 624 C CA . ILE A 1 84 ? -2.361 6.342 8.793 1.00 98.00 84 ILE A CA 1
ATOM 625 C C . ILE A 1 84 ? -3.243 5.237 9.400 1.00 98.00 84 ILE A C 1
ATOM 627 O O . ILE A 1 84 ? -4.416 5.153 9.043 1.00 98.00 84 ILE A O 1
ATOM 631 N N . THR A 1 85 ? -2.707 4.3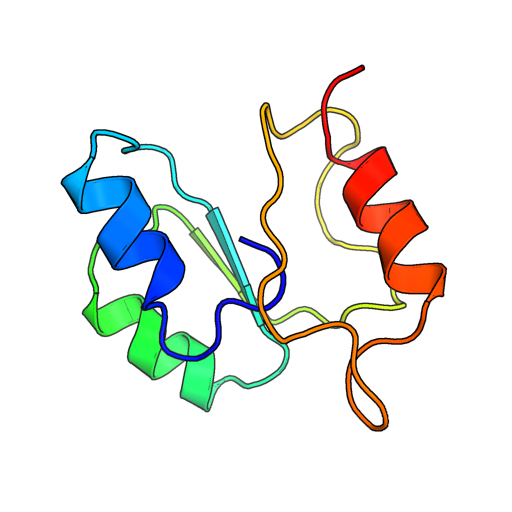92 10.287 1.00 98.50 85 THR A N 1
ATOM 632 C CA . THR A 1 85 ? -3.465 3.330 10.969 1.00 98.50 85 THR A CA 1
ATOM 633 C C . THR A 1 85 ? -4.041 3.866 12.276 1.00 98.50 85 THR A C 1
ATOM 635 O O . THR A 1 85 ? -3.314 4.478 13.050 1.00 98.50 85 THR A O 1
ATOM 638 N N . LYS A 1 86 ? -5.329 3.619 12.536 1.00 98.25 86 LYS A N 1
ATOM 639 C CA . LYS A 1 86 ? -6.003 4.040 13.776 1.00 98.25 86 LYS A CA 1
ATOM 640 C C . LYS A 1 86 ? -5.314 3.482 15.030 1.00 98.25 86 LYS A C 1
ATOM 642 O O . LYS A 1 86 ? -4.935 2.308 15.049 1.00 98.25 86 LYS A O 1
A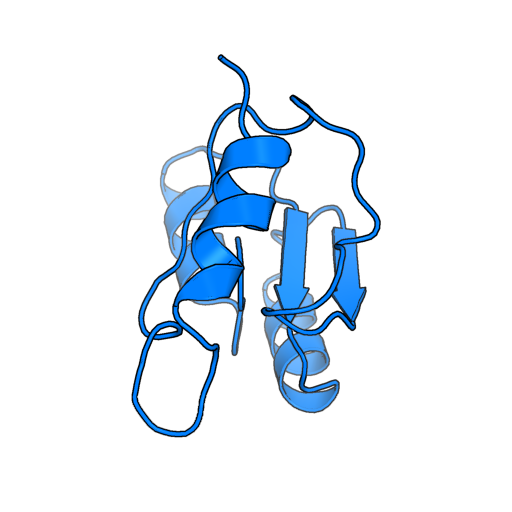TOM 647 N N . SER A 1 87 ? -5.212 4.317 16.069 1.00 87.69 87 SER A N 1
ATOM 648 C CA . SER A 1 87 ? -4.676 3.986 17.406 1.00 87.69 87 SER A CA 1
ATOM 649 C C . SER A 1 87 ? -5.747 3.772 18.477 1.00 87.69 87 SER A C 1
ATOM 651 O O . SER A 1 87 ? -6.813 4.422 18.400 1.00 87.69 87 SER A O 1
#